Protein AF-U7Q9I5-F1 (afdb_monomer_lite)

Secondary structure (DSSP, 8-state):
------PPP-------------EE----------TTEE-TTT--TT-EETTEEEEEEEEEEEETTEEEEEEEEES-----EEEEE--SSTGGGTT-EEEEE-TTTGGGS-EETT-----EE--

Foldseek 3Di:
DDDDDDDDPPPPDDDDDQDFDWDWDDDDADDDPQLQEDELVPDDQQDARLNWHFHDWDWAAPDPPTITIGIDTHDDFDWDWDWDADPDDDPVRGGFTKTQTDPVRPSSHRDYRVPPDRIGTDD

pLDDT: mean 70.09, std 18.17, range [31.94, 91.44]

Structure (mmCIF, N/CA/C/O backbone):
data_AF-U7Q9I5-F1
#
_entry.id   AF-U7Q9I5-F1
#
loop_
_atom_site.group_PDB
_atom_site.id
_atom_site.type_symbol
_atom_site.label_atom_id
_atom_site.label_alt_id
_atom_site.label_comp_id
_atom_site.label_asym_id
_atom_site.label_entity_id
_atom_site.label_seq_id
_atom_site.pdbx_PDB_ins_code
_atom_site.Cartn_x
_atom_site.Cartn_y
_atom_site.Cartn_z
_atom_site.occupancy
_atom_site.B_iso_or_equiv
_atom_site.auth_seq_id
_atom_site.auth_comp_id
_atom_site.auth_asym_id
_atom_site.auth_atom_id
_atom_site.pdbx_PDB_model_num
ATOM 1 N N . MET A 1 1 ? -33.007 -41.678 -26.451 1.00 42.00 1 MET A N 1
ATOM 2 C CA . MET A 1 1 ? -31.546 -41.566 -26.234 1.00 42.00 1 MET A CA 1
ATOM 3 C C . MET A 1 1 ? -31.286 -40.266 -25.466 1.00 42.00 1 MET A C 1
ATOM 5 O O . MET A 1 1 ? -31.285 -39.204 -26.069 1.00 42.00 1 MET A O 1
ATOM 9 N N . PHE A 1 2 ? -31.208 -40.309 -24.130 1.00 38.66 2 PHE A N 1
ATOM 10 C CA . PHE A 1 2 ? -31.091 -39.112 -23.277 1.00 38.66 2 PHE A CA 1
ATOM 11 C C . PHE A 1 2 ? -29.613 -38.791 -22.999 1.00 38.66 2 PHE A C 1
ATOM 13 O O . PHE A 1 2 ? -28.923 -39.572 -22.347 1.00 38.66 2 PHE A O 1
ATOM 20 N N . ARG A 1 3 ? -29.113 -37.648 -23.489 1.00 42.53 3 ARG A N 1
ATOM 21 C CA . ARG A 1 3 ? -27.765 -37.140 -23.172 1.00 42.53 3 ARG A CA 1
ATOM 22 C C . ARG A 1 3 ? -27.795 -36.420 -21.818 1.00 42.53 3 ARG A C 1
ATOM 24 O O . ARG A 1 3 ? -28.336 -35.322 -21.721 1.00 42.53 3 ARG A O 1
ATOM 31 N N . LYS A 1 4 ? -27.196 -37.022 -20.784 1.00 43.62 4 LYS A N 1
ATOM 32 C CA . LYS A 1 4 ? -26.904 -36.349 -19.506 1.00 43.62 4 LYS A CA 1
ATOM 33 C C . LYS A 1 4 ? -25.867 -35.246 -19.750 1.00 43.62 4 LYS A C 1
ATOM 35 O O . LYS A 1 4 ? -24.770 -35.534 -20.221 1.00 43.62 4 LYS A O 1
ATOM 40 N N . ARG A 1 5 ? -26.212 -33.993 -19.444 1.00 51.06 5 ARG A N 1
ATOM 41 C CA . ARG A 1 5 ? -25.255 -32.880 -19.375 1.00 51.06 5 ARG A CA 1
ATOM 42 C C . ARG A 1 5 ? -24.654 -32.864 -17.972 1.00 51.06 5 ARG A C 1
ATOM 44 O O . ARG A 1 5 ? -25.375 -32.666 -17.001 1.00 51.06 5 ARG A O 1
ATOM 51 N N . VAL A 1 6 ? -23.354 -33.123 -17.883 1.00 50.31 6 VAL A N 1
ATOM 52 C CA . VAL A 1 6 ? -22.573 -33.012 -16.648 1.00 50.31 6 VAL A CA 1
ATOM 53 C C . VAL A 1 6 ? -22.206 -31.538 -16.482 1.00 50.31 6 VAL A C 1
ATOM 55 O O . VAL A 1 6 ? -21.499 -30.982 -17.318 1.00 50.31 6 VAL A O 1
ATOM 58 N N . PHE A 1 7 ? -22.744 -30.894 -15.448 1.00 45.84 7 PHE A N 1
ATOM 59 C CA . PHE A 1 7 ? -22.348 -29.547 -15.043 1.00 45.84 7 PHE A CA 1
ATOM 60 C C . PHE A 1 7 ? -21.104 -29.656 -14.159 1.00 45.84 7 PHE A C 1
ATOM 62 O O . PHE A 1 7 ? -21.165 -30.237 -13.078 1.00 45.84 7 PHE A O 1
ATOM 69 N N . TYR A 1 8 ? -19.985 -29.101 -14.619 1.00 42.53 8 TYR A N 1
ATOM 70 C CA . TYR A 1 8 ? -18.810 -28.877 -13.783 1.00 42.53 8 TYR A CA 1
ATOM 71 C C . TYR A 1 8 ? -18.948 -27.496 -13.132 1.00 42.53 8 TYR A C 1
ATOM 73 O O . TYR A 1 8 ? -19.052 -26.509 -13.865 1.00 42.53 8 TYR A O 1
ATOM 81 N N . PRO A 1 9 ? -18.970 -27.379 -11.793 1.00 49.97 9 PRO A N 1
ATOM 82 C CA . PRO A 1 9 ? -18.877 -26.076 -11.157 1.00 49.97 9 PRO A CA 1
ATOM 83 C C . PRO A 1 9 ? -17.462 -25.532 -11.379 1.00 49.97 9 PRO A C 1
ATOM 85 O O . PRO A 1 9 ? -16.478 -26.116 -10.926 1.00 49.97 9 PRO A O 1
ATOM 88 N N . VAL A 1 10 ? -17.359 -24.420 -12.104 1.00 51.78 10 VAL A N 1
ATOM 89 C CA . VAL A 1 10 ? -16.125 -23.634 -12.190 1.00 51.78 10 VAL A CA 1
ATOM 90 C C . VAL A 1 10 ? -15.957 -22.946 -10.841 1.00 51.78 10 VAL A C 1
ATOM 92 O O . VAL A 1 10 ? -16.625 -21.958 -10.549 1.00 51.78 10 VAL A O 1
ATOM 95 N N . VAL A 1 11 ? -15.106 -23.508 -9.988 1.00 48.22 11 VAL A N 1
ATOM 96 C CA . VAL A 1 11 ? -14.695 -22.861 -8.742 1.00 48.22 11 VAL A CA 1
ATOM 97 C C . VAL A 1 11 ? -13.679 -21.787 -9.120 1.00 48.22 11 VAL A C 1
ATOM 99 O O . VAL A 1 11 ? -12.529 -22.088 -9.431 1.00 48.22 11 VAL A O 1
ATOM 102 N N . ALA A 1 12 ? -14.124 -20.532 -9.157 1.00 52.69 12 ALA A N 1
ATOM 103 C CA . ALA A 1 12 ? -13.234 -19.388 -9.276 1.00 52.69 12 ALA A CA 1
ATOM 104 C C . ALA A 1 12 ? -12.459 -19.247 -7.957 1.00 52.69 12 ALA A C 1
ATOM 106 O O . ALA A 1 12 ? -13.033 -18.917 -6.922 1.00 52.69 12 ALA A O 1
ATOM 107 N N . VAL A 1 13 ? -11.164 -19.554 -7.985 1.00 45.03 13 VAL A N 1
ATOM 108 C CA . VAL A 1 13 ? -10.264 -19.333 -6.851 1.00 45.03 13 VAL A CA 1
ATOM 109 C C . VAL A 1 13 ? -9.776 -17.890 -6.938 1.00 45.03 13 VAL A C 1
ATOM 111 O O . VAL A 1 13 ? -8.911 -17.573 -7.753 1.00 45.03 13 VAL A O 1
ATOM 114 N N . SER A 1 14 ? -10.356 -17.004 -6.131 1.00 43.41 14 SER A N 1
ATOM 115 C CA . SER A 1 14 ? -9.857 -15.637 -5.967 1.00 43.41 14 SER A CA 1
ATOM 116 C C . SER A 1 14 ? -8.576 -15.674 -5.137 1.00 43.41 14 SER A C 1
ATOM 118 O O . SER A 1 14 ? -8.601 -15.994 -3.950 1.00 43.41 14 SER A O 1
ATOM 120 N N . LEU A 1 15 ? -7.442 -15.386 -5.775 1.00 39.09 15 LEU A N 1
ATOM 121 C CA . LEU A 1 15 ? -6.148 -15.282 -5.111 1.00 39.09 15 LEU A CA 1
ATOM 122 C C . LEU A 1 15 ? -6.063 -13.909 -4.424 1.00 39.09 15 LEU A C 1
ATOM 124 O O . LEU A 1 15 ? -5.844 -12.896 -5.086 1.00 39.09 15 LEU A O 1
ATOM 128 N N . ALA A 1 16 ? -6.267 -13.858 -3.108 1.00 46.47 16 ALA A N 1
ATOM 129 C CA . ALA A 1 16 ? -6.017 -12.650 -2.328 1.00 46.47 16 ALA A CA 1
ATOM 130 C C . ALA A 1 16 ? -4.500 -12.493 -2.141 1.00 46.47 16 ALA A C 1
ATOM 132 O O . ALA A 1 16 ? -3.869 -13.249 -1.402 1.00 46.47 16 ALA A O 1
ATOM 133 N N . VAL A 1 17 ? -3.895 -11.546 -2.858 1.00 40.16 17 VAL A N 1
ATOM 134 C CA . VAL A 1 17 ? -2.477 -11.210 -2.693 1.00 40.16 17 VAL A CA 1
ATOM 135 C C . VAL A 1 17 ? -2.350 -10.280 -1.491 1.00 40.16 17 VAL A C 1
ATOM 137 O O . VAL A 1 17 ? -2.657 -9.094 -1.580 1.00 40.16 17 VAL A O 1
ATOM 140 N N . VAL A 1 18 ? -1.889 -10.816 -0.362 1.00 41.69 18 VAL A N 1
ATOM 141 C CA . VAL A 1 18 ? -1.534 -10.013 0.814 1.00 41.69 18 VAL A CA 1
ATOM 142 C C . VAL A 1 18 ? -0.123 -9.466 0.594 1.00 41.69 18 VAL A C 1
ATOM 144 O O . VAL A 1 18 ? 0.864 -10.166 0.808 1.00 41.69 18 VAL A O 1
ATOM 147 N N . MET A 1 19 ? -0.012 -8.228 0.105 1.00 38.81 19 MET A N 1
ATOM 148 C CA . MET A 1 19 ? 1.277 -7.535 0.014 1.00 38.81 19 MET A CA 1
ATOM 149 C C . MET A 1 19 ? 1.605 -6.875 1.357 1.00 38.81 19 MET A C 1
ATOM 151 O O . MET A 1 19 ? 1.022 -5.853 1.705 1.00 38.81 19 MET A O 1
ATOM 155 N N . SER A 1 20 ? 2.560 -7.432 2.103 1.00 37.91 20 SER A N 1
ATOM 156 C CA . SER A 1 20 ? 3.159 -6.775 3.271 1.00 37.91 20 SER A CA 1
ATOM 157 C C . SER A 1 20 ? 4.399 -5.988 2.840 1.00 37.91 20 SER A C 1
ATOM 159 O O . SER A 1 20 ? 5.398 -6.582 2.436 1.00 37.91 20 SER A O 1
ATOM 161 N N . VAL A 1 21 ? 4.338 -4.657 2.914 1.00 41.38 21 VAL A N 1
ATOM 162 C CA . VAL A 1 21 ? 5.455 -3.755 2.591 1.00 41.38 21 VAL A CA 1
ATOM 163 C C . VAL A 1 21 ? 5.951 -3.104 3.883 1.00 41.38 21 VAL A C 1
ATOM 165 O O . VAL A 1 21 ? 5.200 -2.387 4.536 1.00 41.38 21 VAL A O 1
ATOM 168 N N . THR A 1 22 ? 7.216 -3.325 4.244 1.00 40.38 22 THR A N 1
ATOM 169 C CA . THR A 1 22 ? 7.883 -2.655 5.376 1.00 40.38 22 THR A CA 1
ATOM 170 C C . THR A 1 22 ? 8.708 -1.477 4.850 1.00 40.38 22 THR A C 1
ATOM 172 O O . THR A 1 22 ? 9.559 -1.671 3.982 1.00 40.38 22 THR A O 1
ATOM 175 N N . ILE A 1 23 ? 8.466 -0.256 5.344 1.00 48.97 23 ILE A N 1
ATOM 176 C CA . ILE A 1 23 ? 9.132 0.972 4.871 1.00 48.97 23 ILE A CA 1
ATOM 177 C C . ILE A 1 23 ? 9.895 1.623 6.031 1.00 48.97 23 ILE A C 1
ATOM 179 O O . ILE A 1 23 ? 9.323 1.903 7.077 1.00 48.97 23 ILE A O 1
ATOM 183 N N . VAL A 1 24 ? 11.187 1.895 5.830 1.00 40.97 24 VAL A N 1
ATOM 184 C CA . VAL A 1 24 ? 12.050 2.641 6.763 1.00 40.97 24 VAL A CA 1
ATOM 185 C C . VAL A 1 24 ? 12.247 4.056 6.212 1.00 40.97 24 VAL A C 1
ATOM 187 O O . VAL A 1 24 ? 12.700 4.184 5.074 1.00 40.97 24 VAL A O 1
ATOM 190 N N . TYR A 1 25 ? 11.939 5.112 6.981 1.00 48.38 25 TYR A N 1
ATOM 191 C CA . TYR A 1 25 ? 12.003 6.502 6.493 1.00 48.38 25 TYR A CA 1
ATOM 192 C C . TYR A 1 25 ? 13.001 7.408 7.243 1.00 48.38 25 TYR A C 1
ATOM 194 O O . TYR A 1 25 ? 13.358 7.178 8.400 1.00 48.38 25 TYR A O 1
ATOM 202 N N . ARG A 1 26 ? 13.459 8.472 6.558 1.00 35.25 26 ARG A N 1
ATOM 203 C CA . ARG A 1 26 ? 14.200 9.625 7.111 1.00 35.25 26 ARG A CA 1
ATOM 204 C C . ARG A 1 26 ? 13.498 10.901 6.640 1.00 35.25 26 ARG A C 1
ATOM 206 O O . ARG A 1 26 ? 13.396 11.131 5.441 1.00 35.25 26 ARG A O 1
ATOM 213 N N . ALA A 1 27 ? 12.992 11.696 7.578 1.00 31.94 27 ALA A N 1
ATOM 214 C CA . ALA A 1 27 ? 12.086 12.806 7.294 1.00 31.94 27 ALA A CA 1
ATOM 215 C C . ALA A 1 27 ? 12.724 13.915 6.434 1.00 31.94 27 ALA A C 1
ATOM 217 O O . ALA A 1 27 ? 13.731 14.508 6.818 1.00 31.94 27 ALA A O 1
ATOM 218 N N . ASN A 1 28 ? 12.088 14.235 5.305 1.00 38.12 28 ASN A N 1
ATOM 219 C CA . ASN A 1 28 ? 12.154 15.552 4.677 1.00 38.12 28 ASN A CA 1
ATOM 220 C C . ASN A 1 28 ? 10.798 15.804 3.994 1.00 38.12 28 ASN A C 1
ATOM 222 O O . ASN A 1 28 ? 10.368 15.021 3.154 1.00 38.12 28 ASN A O 1
ATOM 226 N N . SER A 1 29 ? 10.072 16.825 4.446 1.00 42.97 29 SER A N 1
ATOM 227 C CA . SER A 1 29 ? 8.646 17.026 4.155 1.00 42.97 29 SER A CA 1
ATOM 228 C C . SER A 1 29 ? 8.454 18.086 3.069 1.00 42.97 29 SER A C 1
ATOM 230 O O . SER A 1 29 ? 8.767 19.254 3.303 1.00 42.97 29 SER A O 1
ATOM 232 N N . GLN A 1 30 ? 7.848 17.722 1.935 1.00 40.47 30 GLN A N 1
ATOM 233 C CA . GLN A 1 30 ? 7.144 18.678 1.076 1.00 40.47 30 GLN A CA 1
ATOM 234 C C . GLN A 1 30 ? 5.655 18.320 0.986 1.00 40.47 30 GLN A C 1
ATOM 236 O O . GLN A 1 30 ? 5.275 17.203 0.645 1.00 40.47 30 GLN A O 1
ATOM 241 N N . ASN A 1 31 ? 4.820 19.300 1.343 1.00 40.91 31 ASN A N 1
ATOM 242 C CA . ASN A 1 31 ? 3.362 19.232 1.385 1.00 40.91 31 ASN A CA 1
ATOM 243 C C . ASN A 1 31 ? 2.765 18.916 0.004 1.00 40.91 31 ASN A C 1
ATOM 245 O O . ASN A 1 31 ? 2.710 19.787 -0.864 1.00 40.91 31 ASN A O 1
ATOM 249 N N . GLN A 1 32 ? 2.232 17.707 -0.164 1.00 42.38 32 GLN A N 1
ATOM 250 C CA . GLN A 1 32 ? 1.208 17.407 -1.162 1.00 42.38 32 GLN A CA 1
ATOM 251 C C . GLN A 1 32 ? -0.123 17.188 -0.439 1.00 42.38 32 GLN A C 1
ATOM 253 O O . GLN A 1 32 ? -0.266 16.264 0.354 1.00 42.38 32 GLN A O 1
ATOM 258 N N . THR A 1 33 ? -1.110 18.038 -0.712 1.00 44.12 33 THR A N 1
ATOM 259 C CA . THR A 1 33 ? -2.506 17.876 -0.284 1.00 44.12 33 THR A CA 1
ATOM 260 C C . THR A 1 33 ? -3.221 16.893 -1.213 1.00 44.12 33 THR A C 1
ATOM 262 O O . THR A 1 33 ? -4.092 17.273 -1.990 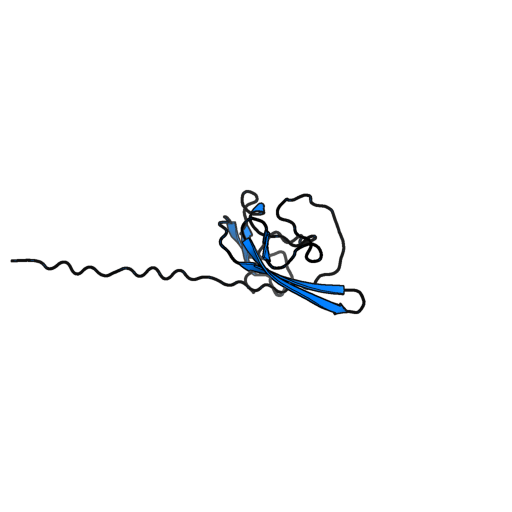1.00 44.12 33 THR A O 1
ATOM 265 N N . ASN A 1 34 ? -2.846 15.614 -1.158 1.00 58.09 34 ASN A N 1
ATOM 266 C CA . ASN A 1 34 ? -3.638 14.548 -1.770 1.00 58.09 34 ASN A CA 1
ATOM 267 C C . ASN A 1 34 ? -4.449 13.845 -0.675 1.00 58.09 34 ASN A C 1
ATOM 269 O O . ASN A 1 34 ? -3.899 13.468 0.356 1.00 58.09 34 ASN A O 1
ATOM 273 N N . SER A 1 35 ? -5.751 13.636 -0.897 1.00 75.31 35 SER A N 1
ATOM 274 C CA . SER A 1 35 ? -6.669 13.020 0.083 1.00 75.31 35 SER A CA 1
ATOM 275 C C . SER A 1 35 ? -6.345 11.562 0.429 1.00 75.31 35 SER A C 1
ATOM 277 O O . SER A 1 35 ? -7.012 10.973 1.271 1.00 75.31 35 SER A O 1
ATOM 279 N N . ASN A 1 36 ? -5.374 10.962 -0.260 1.00 83.81 36 ASN A N 1
ATOM 280 C CA . ASN A 1 36 ? -4.903 9.601 -0.044 1.00 83.81 36 ASN A CA 1
ATOM 281 C C . ASN A 1 36 ? -3.581 9.531 0.725 1.00 83.81 36 ASN A C 1
ATOM 283 O O . ASN A 1 36 ? -3.066 8.433 0.921 1.00 83.81 36 ASN A O 1
ATOM 287 N N . ILE A 1 37 ? -3.031 10.678 1.128 1.00 86.00 37 ILE A N 1
ATOM 288 C CA . ILE A 1 37 ? -1.831 10.748 1.952 1.00 86.00 37 ILE A CA 1
ATOM 289 C C . ILE A 1 37 ? -2.230 10.649 3.426 1.00 86.00 37 ILE A C 1
ATOM 291 O O . ILE A 1 37 ? -3.101 11.391 3.873 1.00 86.00 37 ILE A O 1
ATOM 295 N N . PHE A 1 38 ? -1.584 9.754 4.170 1.00 85.56 38 PHE A N 1
ATOM 296 C CA . PHE A 1 38 ? -1.746 9.612 5.615 1.00 85.56 38 PHE A CA 1
ATOM 297 C C . PHE A 1 38 ? -0.417 9.821 6.347 1.00 85.56 38 PHE A C 1
ATOM 299 O O . PHE A 1 38 ? 0.657 9.501 5.830 1.00 85.56 38 PHE A O 1
ATOM 306 N N . ASP A 1 39 ? -0.508 10.349 7.564 1.00 83.50 39 ASP A N 1
ATOM 307 C CA . ASP A 1 39 ? 0.591 10.430 8.523 1.00 83.50 39 ASP A CA 1
ATOM 308 C C . ASP A 1 39 ? 0.436 9.276 9.535 1.00 83.50 39 ASP A C 1
ATOM 310 O O . ASP A 1 39 ? -0.627 9.167 10.156 1.00 83.50 39 ASP A O 1
ATOM 314 N N . PRO A 1 40 ? 1.420 8.373 9.701 1.00 77.69 40 PRO A N 1
ATOM 315 C CA . PRO A 1 40 ? 1.267 7.213 10.582 1.00 77.69 40 PRO A CA 1
ATOM 316 C C . PRO A 1 40 ? 1.147 7.570 12.057 1.00 77.69 40 PRO A C 1
ATOM 318 O O . PRO A 1 40 ? 0.657 6.755 12.834 1.00 77.69 40 PRO A O 1
ATOM 321 N N . VAL A 1 41 ? 1.577 8.775 12.438 1.00 78.50 41 VAL A N 1
ATOM 322 C CA . VAL A 1 41 ? 1.413 9.298 13.799 1.00 78.50 41 VAL A CA 1
ATOM 323 C C . VAL A 1 41 ? -0.025 9.771 14.038 1.00 78.50 41 VAL A C 1
ATOM 325 O O . VAL A 1 41 ? -0.491 9.793 15.177 1.00 78.50 41 VAL A O 1
ATOM 328 N N . GLU A 1 42 ? -0.741 10.138 12.974 1.00 81.44 42 GLU A N 1
ATOM 329 C CA . GLU A 1 42 ? -2.118 10.635 13.045 1.00 81.44 42 GLU A CA 1
ATOM 330 C C . GLU A 1 42 ? -3.155 9.516 12.848 1.00 81.44 42 GLU A C 1
ATOM 332 O O . GLU A 1 42 ? -4.232 9.582 13.441 1.00 81.44 42 GLU A O 1
ATOM 337 N N . ILE A 1 43 ? -2.836 8.483 12.055 1.00 82.50 43 ILE A N 1
ATOM 338 C CA . ILE A 1 43 ? -3.764 7.390 11.731 1.00 82.50 43 ILE A CA 1
ATOM 339 C C . ILE A 1 43 ? -3.906 6.390 12.887 1.00 82.50 43 ILE A C 1
ATOM 341 O O . ILE A 1 43 ? -2.920 5.953 13.486 1.00 82.50 43 ILE A O 1
ATOM 345 N N . GLN A 1 44 ? -5.137 5.980 13.197 1.00 78.69 44 GLN A N 1
ATOM 346 C CA . GLN A 1 44 ? -5.404 5.070 14.317 1.00 78.69 44 GLN A CA 1
ATOM 347 C C . GLN A 1 44 ? -5.917 3.705 13.854 1.00 78.69 44 GLN A C 1
ATOM 349 O O . GLN A 1 44 ? -6.639 3.577 12.866 1.00 78.69 44 GLN A O 1
ATOM 354 N N . GLN A 1 45 ? -5.580 2.649 14.603 1.00 76.19 45 GLN A N 1
ATOM 355 C CA . GLN A 1 45 ? -6.187 1.332 14.385 1.00 76.19 45 GLN A CA 1
ATOM 356 C C . GLN A 1 45 ? -7.710 1.419 14.551 1.00 76.19 45 GLN A C 1
ATOM 358 O O . GLN A 1 45 ? -8.195 2.072 15.476 1.00 76.19 45 GLN A O 1
ATOM 363 N N . LYS A 1 46 ? -8.450 0.688 13.706 1.00 65.00 46 LYS A N 1
ATOM 364 C CA . LYS A 1 46 ? -9.926 0.688 13.601 1.00 65.00 46 LYS A CA 1
ATOM 365 C C . LYS A 1 46 ? -10.535 1.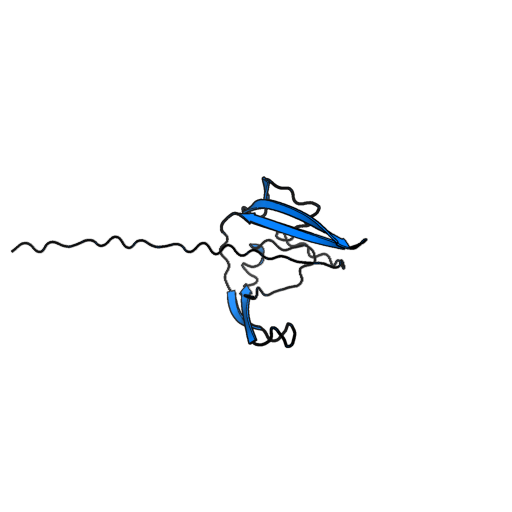937 12.958 1.00 65.00 46 LYS A C 1
ATOM 367 O O . LYS A 1 46 ? -11.759 2.039 12.882 1.00 65.00 46 LYS A O 1
ATOM 372 N N . GLU A 1 47 ? -9.715 2.864 12.478 1.00 81.12 47 GLU A N 1
ATOM 373 C CA . GLU A 1 47 ? -10.166 3.907 11.565 1.00 81.12 47 GLU A CA 1
ATOM 374 C C . GLU A 1 47 ? -10.402 3.326 10.163 1.00 81.12 47 GLU A C 1
ATOM 376 O O . GLU A 1 47 ? -9.822 2.303 9.787 1.00 81.12 47 GLU A O 1
ATOM 381 N N . ARG A 1 48 ? -11.254 3.994 9.379 1.00 86.00 48 ARG A N 1
ATOM 382 C CA . ARG A 1 48 ? -11.360 3.761 7.939 1.00 86.00 48 ARG A CA 1
ATOM 383 C C . ARG A 1 48 ? -10.657 4.858 7.167 1.00 86.00 48 ARG A C 1
ATOM 385 O O . ARG A 1 48 ? -11.051 6.017 7.249 1.00 86.00 48 ARG A O 1
ATOM 392 N N . PHE A 1 49 ? -9.705 4.471 6.329 1.00 87.19 49 PHE A N 1
ATOM 393 C CA . PHE A 1 49 ? -8.985 5.377 5.445 1.00 87.19 49 PHE A CA 1
ATOM 394 C C . PHE A 1 49 ? -9.197 4.958 3.992 1.00 87.19 49 PHE A C 1
ATOM 396 O O . PHE A 1 49 ? -8.923 3.821 3.621 1.00 87.19 49 PHE A O 1
ATOM 403 N N . LEU A 1 50 ? -9.744 5.859 3.166 1.00 88.56 50 LEU A N 1
ATOM 404 C CA . LEU A 1 50 ? -10.141 5.568 1.775 1.00 88.56 50 LEU A CA 1
ATOM 405 C C . LEU A 1 50 ? -11.090 4.361 1.629 1.00 88.56 50 LEU A C 1
ATOM 407 O O . LEU A 1 50 ? -11.107 3.692 0.600 1.00 88.56 50 LEU A O 1
ATOM 411 N N . GLY A 1 51 ? -11.894 4.080 2.658 1.00 83.38 51 GLY A N 1
ATOM 412 C CA . GLY A 1 51 ? -12.783 2.915 2.685 1.00 83.38 51 GLY A CA 1
ATOM 413 C C . GLY A 1 51 ? -12.091 1.589 3.021 1.00 83.38 51 GLY A C 1
ATOM 414 O O . GLY A 1 51 ? -12.769 0.566 3.024 1.00 83.38 51 GLY A O 1
ATOM 415 N N . LEU A 1 52 ? -10.792 1.612 3.333 1.00 88.81 52 LEU A N 1
ATOM 416 C CA . LEU A 1 52 ? -10.028 0.477 3.843 1.00 88.81 52 LEU A CA 1
ATOM 417 C C . LEU A 1 52 ? -9.965 0.531 5.370 1.00 88.81 52 LEU A C 1
ATOM 419 O O . LEU A 1 52 ? -9.845 1.610 5.954 1.00 88.81 52 LEU A O 1
ATOM 423 N N . ASP A 1 53 ? -10.027 -0.629 6.008 1.00 89.81 53 ASP A N 1
ATOM 424 C CA . ASP A 1 53 ? -9.947 -0.766 7.456 1.00 89.81 53 ASP A CA 1
ATOM 425 C C . ASP A 1 53 ? -8.476 -0.748 7.903 1.00 89.81 53 ASP A C 1
ATOM 427 O O . ASP A 1 53 ? -7.651 -1.520 7.415 1.00 89.81 53 ASP A O 1
ATOM 431 N N . VAL A 1 54 ? -8.115 0.141 8.833 1.00 90.50 54 VAL A N 1
ATOM 432 C CA . VAL A 1 54 ? -6.758 0.203 9.397 1.00 90.50 54 VAL A CA 1
ATOM 433 C C . VAL A 1 54 ? -6.623 -0.881 10.464 1.00 90.50 54 VAL A C 1
ATOM 435 O O . VAL A 1 54 ? -7.088 -0.725 11.597 1.00 90.50 54 VAL A O 1
ATOM 438 N N . VAL A 1 55 ? -5.992 -2.001 10.112 1.00 91.44 55 VAL A N 1
ATOM 439 C CA . VAL A 1 55 ? -5.918 -3.192 10.979 1.00 91.44 55 VAL A CA 1
ATOM 440 C C . VAL A 1 55 ? -4.648 -3.255 11.819 1.00 91.44 55 VAL A C 1
ATOM 442 O O . VAL A 1 55 ? -4.634 -3.909 12.861 1.00 91.44 55 VAL A O 1
ATOM 445 N N . LYS A 1 56 ? -3.585 -2.560 11.403 1.00 88.00 56 LYS A N 1
ATOM 446 C CA . LYS A 1 56 ? -2.331 -2.477 12.156 1.00 88.00 56 LYS A CA 1
ATOM 447 C C . LYS A 1 56 ? -1.675 -1.123 11.930 1.00 88.00 56 LYS A C 1
ATOM 449 O O . LYS A 1 56 ? -1.596 -0.651 10.803 1.00 88.00 56 LYS A O 1
ATOM 454 N N . VAL A 1 57 ? -1.172 -0.555 13.015 1.00 87.69 57 VAL A N 1
ATOM 455 C CA . VAL A 1 57 ? -0.249 0.584 13.031 1.00 87.69 57 VAL A CA 1
ATOM 456 C C . VAL A 1 57 ? 0.862 0.185 13.987 1.00 87.69 57 VAL A C 1
ATOM 458 O O . VAL A 1 57 ? 0.580 -0.136 15.143 1.00 87.69 57 VAL A O 1
ATOM 461 N N . ASP A 1 58 ? 2.086 0.113 13.487 1.00 85.00 58 ASP A N 1
ATOM 462 C CA . ASP A 1 58 ? 3.263 -0.321 14.227 1.00 85.00 58 ASP A CA 1
ATOM 463 C C . ASP A 1 58 ? 4.394 0.677 13.984 1.00 85.00 58 ASP A C 1
ATOM 465 O O . ASP A 1 58 ? 4.895 0.830 12.870 1.00 85.00 58 ASP A O 1
ATOM 469 N N . LEU A 1 59 ? 4.735 1.394 15.050 1.00 81.25 59 LEU A N 1
ATOM 470 C CA . LEU A 1 59 ? 5.752 2.433 15.079 1.00 81.25 59 LEU A CA 1
ATOM 471 C C . LEU A 1 59 ? 6.918 1.889 15.896 1.00 81.25 59 LEU A C 1
ATOM 473 O O . LEU A 1 59 ? 6.801 1.700 17.109 1.00 81.25 59 LEU A O 1
ATOM 477 N N . ARG A 1 60 ? 8.048 1.622 15.242 1.00 81.00 60 ARG A N 1
ATOM 478 C CA . ARG A 1 60 ? 9.253 1.112 15.908 1.00 81.00 60 ARG A CA 1
ATOM 479 C C . ARG A 1 60 ? 10.394 2.100 15.740 1.00 81.00 60 ARG A C 1
ATOM 481 O O . ARG A 1 60 ? 10.581 2.606 14.639 1.00 81.00 60 ARG A O 1
ATOM 488 N N . PRO A 1 61 ? 11.202 2.361 16.772 1.00 74.56 61 PRO A N 1
ATOM 489 C CA . PRO A 1 61 ? 12.396 3.171 16.593 1.00 74.56 61 PRO A CA 1
ATOM 490 C C . PRO A 1 61 ? 13.352 2.462 15.622 1.00 74.56 61 PRO A C 1
ATOM 492 O O . PRO A 1 61 ? 13.645 1.275 15.777 1.00 74.56 61 PRO A O 1
ATOM 495 N N . PHE A 1 62 ? 13.820 3.185 14.606 1.00 76.69 62 PHE A N 1
ATOM 496 C CA . PHE A 1 62 ? 14.930 2.766 13.751 1.00 76.69 62 PHE A CA 1
ATOM 497 C C . PHE A 1 62 ? 16.269 3.152 14.389 1.00 76.69 62 PHE A C 1
ATOM 499 O O . PHE A 1 62 ? 17.197 2.350 14.416 1.00 76.69 62 PHE A O 1
ATOM 506 N N . ASP A 1 63 ? 16.352 4.379 14.913 1.00 79.88 63 ASP A N 1
ATOM 507 C CA . ASP A 1 63 ? 17.446 4.879 15.749 1.00 79.88 63 ASP A CA 1
ATOM 508 C C . ASP A 1 63 ? 16.946 5.991 16.690 1.00 79.88 63 ASP A C 1
ATOM 510 O O . ASP A 1 63 ? 15.744 6.230 16.782 1.00 79.88 63 ASP A O 1
ATOM 514 N N . GLU A 1 64 ? 17.861 6.670 17.393 1.00 74.44 64 GLU A N 1
ATOM 515 C CA . GLU A 1 64 ? 17.548 7.722 18.374 1.00 74.44 64 GLU A CA 1
ATOM 516 C C . GLU A 1 64 ? 16.641 8.840 17.834 1.00 74.44 64 GLU A C 1
ATOM 518 O O . GLU A 1 64 ? 15.943 9.482 18.614 1.00 74.44 64 GLU A O 1
ATOM 523 N N . ASN A 1 65 ? 16.630 9.074 16.517 1.00 73.12 65 ASN A N 1
ATOM 524 C CA . ASN A 1 65 ? 15.894 10.173 15.891 1.00 73.12 65 ASN A CA 1
ATOM 525 C C . ASN A 1 65 ? 15.022 9.733 14.703 1.00 73.12 65 ASN A C 1
ATOM 527 O O . ASN A 1 65 ? 14.464 10.582 14.004 1.00 73.12 65 ASN A O 1
ATOM 531 N N . ARG A 1 66 ? 14.919 8.428 14.427 1.00 70.25 66 ARG A N 1
ATOM 532 C CA . ARG A 1 66 ? 14.163 7.884 13.292 1.00 70.25 66 ARG A CA 1
ATOM 533 C C . ARG A 1 66 ? 13.246 6.763 13.729 1.00 70.25 66 ARG A C 1
ATOM 535 O O . ARG A 1 66 ? 13.610 5.938 14.559 1.00 70.25 66 ARG A O 1
ATOM 542 N N . TRP A 1 67 ? 12.097 6.689 13.075 1.00 68.56 67 TRP A N 1
ATOM 543 C CA . TRP A 1 67 ? 11.082 5.670 13.299 1.00 68.56 67 TRP A CA 1
ATOM 544 C C . TRP A 1 67 ? 10.809 4.918 11.990 1.00 68.56 67 TRP A C 1
ATOM 546 O O . TRP A 1 67 ? 10.879 5.483 10.898 1.00 68.56 67 TRP A O 1
ATOM 556 N N . VAL A 1 68 ? 10.577 3.615 12.108 1.00 73.50 68 VAL A N 1
ATOM 557 C CA . VAL A 1 68 ? 10.018 2.740 11.078 1.00 73.50 68 VAL A CA 1
ATOM 558 C C . VAL A 1 68 ? 8.531 2.647 11.343 1.00 73.50 68 VAL A C 1
ATOM 560 O O . VAL A 1 68 ? 8.120 2.361 12.468 1.00 73.50 68 VAL A O 1
ATOM 563 N N . GLU A 1 69 ? 7.742 2.851 10.301 1.00 77.19 69 GLU A N 1
ATOM 564 C CA . GLU A 1 69 ? 6.293 2.894 10.40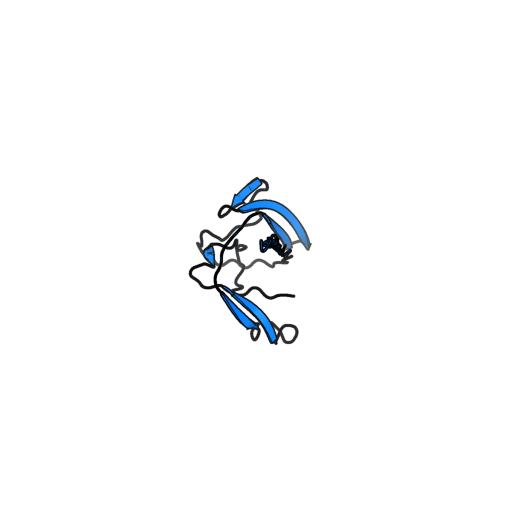9 1.00 77.19 69 GLU A CA 1
ATOM 565 C C . GLU A 1 69 ? 5.716 1.842 9.465 1.00 77.19 69 GLU A C 1
ATOM 567 O O . GLU A 1 69 ? 5.980 1.832 8.261 1.00 77.19 69 GLU A O 1
ATOM 572 N N . GLU A 1 70 ? 4.953 0.912 10.026 1.00 84.50 70 GLU A N 1
ATOM 573 C CA . GLU A 1 70 ? 4.234 -0.113 9.287 1.00 84.50 70 GLU A CA 1
ATOM 574 C C . GLU A 1 70 ? 2.741 0.072 9.547 1.00 84.50 70 GLU A C 1
ATOM 576 O O . GLU A 1 70 ? 2.260 -0.097 10.669 1.00 84.50 70 GLU A O 1
ATOM 581 N N . VAL A 1 71 ? 2.001 0.415 8.494 1.00 87.19 71 VAL A N 1
ATOM 582 C CA . VAL A 1 71 ? 0.541 0.504 8.534 1.00 87.19 71 VAL A CA 1
ATOM 583 C C . VAL A 1 71 ? -0.034 -0.546 7.598 1.00 87.19 71 VAL A C 1
ATOM 585 O O . VAL A 1 71 ? 0.334 -0.619 6.426 1.00 87.19 71 VAL A O 1
ATOM 588 N N . THR A 1 72 ? -0.919 -1.386 8.125 1.00 89.81 72 THR A N 1
ATOM 589 C CA . THR A 1 72 ? -1.624 -2.414 7.357 1.00 89.81 72 THR A CA 1
ATOM 590 C C . THR A 1 72 ? -3.079 -2.011 7.195 1.00 89.81 72 THR A C 1
ATOM 592 O O . THR A 1 72 ? -3.769 -1.725 8.177 1.00 89.81 72 THR A O 1
ATOM 595 N N . PHE A 1 73 ? -3.531 -2.038 5.946 1.00 90.50 73 PHE A N 1
ATOM 596 C CA . PHE A 1 73 ? -4.913 -1.801 5.555 1.00 90.50 73 PHE A CA 1
ATOM 597 C C . PHE A 1 73 ? -5.540 -3.120 5.098 1.00 90.50 73 PHE A C 1
ATOM 599 O O . PHE A 1 73 ? -4.879 -3.903 4.415 1.00 90.50 73 PHE A O 1
ATOM 606 N N . ASP A 1 74 ? -6.800 -3.342 5.453 1.00 90.25 74 ASP A N 1
ATOM 607 C CA . ASP A 1 74 ? -7.627 -4.444 4.964 1.00 90.25 74 ASP A CA 1
ATOM 608 C C . ASP A 1 74 ? -8.780 -3.906 4.106 1.00 90.25 74 ASP A C 1
ATOM 610 O O . ASP A 1 74 ? -9.358 -2.856 4.398 1.00 90.25 74 ASP A O 1
ATOM 614 N N . GLY A 1 75 ? -9.093 -4.609 3.022 1.00 89.25 75 GLY A N 1
ATOM 615 C CA . GLY A 1 75 ? -10.140 -4.230 2.077 1.00 89.25 75 GLY A CA 1
ATOM 616 C C . GLY A 1 75 ? -9.731 -4.351 0.612 1.00 89.25 75 GLY A C 1
ATOM 617 O O . GLY A 1 75 ? -8.662 -4.852 0.263 1.00 89.25 75 GLY A O 1
ATOM 618 N N . GLU A 1 76 ? -10.615 -3.881 -0.266 1.00 90.19 76 GLU A N 1
ATOM 619 C CA . GLU A 1 76 ? -10.458 -4.002 -1.713 1.00 90.19 76 GLU A CA 1
ATOM 620 C C . GLU A 1 76 ? -10.331 -2.635 -2.378 1.00 90.19 76 GLU A C 1
ATOM 622 O O . GLU A 1 76 ? -11.092 -1.704 -2.110 1.00 90.19 76 GLU A O 1
ATOM 627 N N . VAL A 1 77 ? -9.393 -2.530 -3.319 1.00 87.56 77 VAL A N 1
ATOM 628 C CA . VAL A 1 77 ? -9.235 -1.344 -4.154 1.00 87.56 77 VAL A CA 1
ATOM 629 C C . VAL A 1 77 ? -8.972 -1.757 -5.594 1.00 87.56 77 VAL A C 1
ATOM 631 O O . VAL A 1 77 ? -8.189 -2.660 -5.876 1.00 87.56 77 VAL A O 1
ATOM 634 N N . THR A 1 78 ? -9.631 -1.086 -6.536 1.00 86.44 78 THR A N 1
ATOM 635 C CA . THR A 1 78 ? -9.375 -1.283 -7.966 1.00 86.44 78 THR A CA 1
ATOM 636 C C . THR A 1 78 ? -8.547 -0.131 -8.510 1.00 86.44 78 THR A C 1
ATOM 638 O O . THR A 1 78 ? -9.007 1.019 -8.548 1.00 86.44 78 THR A O 1
ATOM 641 N N . VAL A 1 79 ? -7.351 -0.465 -8.987 1.00 87.38 79 VAL A N 1
ATOM 642 C CA . VAL A 1 79 ? -6.439 0.444 -9.683 1.00 87.38 79 VAL A CA 1
ATOM 643 C C . VAL A 1 79 ? -6.180 -0.031 -11.107 1.00 87.38 79 VAL A C 1
ATOM 645 O O . VAL A 1 79 ? -6.263 -1.224 -11.394 1.00 87.38 79 VAL A O 1
ATOM 648 N N . SER A 1 80 ? -5.861 0.900 -12.000 1.00 88.38 80 SER A N 1
ATOM 649 C CA . SER A 1 80 ? -5.344 0.594 -13.331 1.00 88.38 80 SER A CA 1
ATOM 650 C C . SER A 1 80 ? -3.876 0.987 -13.416 1.00 88.38 80 SER A C 1
ATOM 652 O O . SER A 1 80 ? -3.425 1.913 -12.743 1.00 88.38 80 SER A O 1
ATOM 654 N N . GLY A 1 81 ? -3.106 0.261 -14.216 1.00 89.56 81 GLY A N 1
ATOM 655 C CA . GLY A 1 81 ? -1.690 0.537 -14.373 1.00 89.56 81 GLY A CA 1
ATOM 656 C C . GLY A 1 81 ? -1.035 -0.347 -15.417 1.00 89.56 81 GLY A C 1
ATOM 657 O O . GLY A 1 81 ? -1.668 -1.209 -16.024 1.00 89.56 81 GLY A O 1
ATOM 658 N N . THR A 1 82 ? 0.254 -0.115 -15.632 1.00 89.75 82 THR A N 1
ATOM 659 C CA . THR A 1 82 ? 1.073 -0.866 -16.587 1.00 89.75 82 THR A CA 1
ATOM 660 C C . THR A 1 82 ? 2.309 -1.411 -15.891 1.00 89.75 82 THR A C 1
ATOM 662 O O . THR A 1 82 ? 2.999 -0.668 -15.193 1.00 89.75 82 THR A O 1
ATOM 665 N N . TYR A 1 83 ? 2.629 -2.682 -16.126 1.00 87.88 83 TYR A N 1
ATOM 666 C CA . TYR A 1 83 ? 3.913 -3.241 -15.717 1.00 87.88 83 TYR A CA 1
ATOM 667 C C . TYR A 1 83 ? 5.013 -2.813 -16.684 1.00 87.88 83 TYR A C 1
ATOM 669 O O . TYR A 1 83 ? 4.883 -2.984 -17.897 1.00 87.88 83 TYR A O 1
ATOM 677 N N . LYS A 1 84 ? 6.103 -2.260 -16.150 1.00 85.19 84 LYS A N 1
ATOM 678 C CA . LYS A 1 84 ? 7.313 -1.938 -16.915 1.00 85.19 84 LYS A CA 1
ATOM 679 C C . LYS A 1 84 ? 8.542 -2.323 -16.106 1.00 85.19 84 LYS A C 1
ATOM 681 O O . LYS A 1 84 ? 8.490 -2.372 -14.879 1.00 85.19 84 LYS A O 1
ATOM 686 N N . GLN A 1 85 ? 9.641 -2.594 -16.799 1.00 82.81 85 GLN A N 1
ATOM 687 C CA . GLN A 1 85 ? 10.928 -2.779 -16.143 1.00 82.81 85 GLN A CA 1
ATOM 688 C C . GLN A 1 85 ? 11.343 -1.483 -15.455 1.00 82.81 85 GLN A C 1
ATOM 690 O O . GLN A 1 85 ? 11.297 -0.408 -16.056 1.00 82.81 85 GLN A O 1
ATOM 695 N N . ASN A 1 86 ? 11.759 -1.600 -14.203 1.00 75.94 86 ASN A N 1
ATOM 696 C CA . ASN A 1 86 ? 12.335 -0.495 -13.474 1.00 75.94 86 ASN A CA 1
ATOM 697 C C . ASN A 1 86 ? 13.702 -0.135 -14.042 1.00 75.94 86 ASN A C 1
ATOM 699 O O . ASN A 1 86 ? 14.589 -0.981 -14.156 1.00 75.94 86 ASN A O 1
ATOM 703 N N . THR A 1 87 ? 13.886 1.139 -14.351 1.00 72.94 87 THR A N 1
ATOM 704 C CA . THR A 1 87 ? 15.174 1.694 -14.777 1.00 72.94 87 THR A CA 1
ATOM 705 C C . THR A 1 87 ? 15.673 2.777 -13.826 1.00 72.94 87 THR A C 1
ATOM 707 O O . THR A 1 87 ? 16.654 3.443 -14.139 1.00 72.94 87 THR A O 1
ATOM 710 N N . LEU A 1 88 ? 14.966 3.014 -12.715 1.00 67.06 88 LEU A N 1
ATOM 711 C CA . LEU A 1 88 ? 15.106 4.222 -11.900 1.00 67.06 88 LEU A CA 1
ATOM 712 C C . LEU A 1 88 ? 15.584 3.956 -10.467 1.00 67.06 88 LEU A C 1
ATOM 714 O O . LEU A 1 88 ? 15.955 4.908 -9.787 1.00 67.06 88 LEU A O 1
ATOM 718 N N . ILE A 1 89 ? 15.607 2.703 -9.998 1.00 65.56 89 ILE A N 1
ATOM 719 C CA . ILE A 1 89 ? 16.042 2.367 -8.632 1.00 65.56 89 ILE A CA 1
ATOM 720 C C . ILE A 1 89 ? 17.233 1.418 -8.701 1.00 65.56 89 ILE A C 1
ATOM 722 O O . ILE A 1 89 ? 17.013 0.245 -8.958 1.00 65.56 89 ILE A O 1
ATOM 726 N N . GLY A 1 90 ? 18.444 1.925 -8.429 1.00 66.31 90 GLY A N 1
ATOM 727 C CA . GLY A 1 90 ? 19.675 1.157 -8.164 1.00 66.31 90 GLY A CA 1
ATOM 728 C C . GLY A 1 90 ? 20.089 0.104 -9.209 1.00 66.31 90 GLY A C 1
ATOM 729 O O . GLY A 1 90 ? 19.291 -0.412 -9.978 1.00 66.31 90 GLY A O 1
ATOM 730 N N . GLU A 1 91 ? 21.359 -0.297 -9.228 1.00 65.44 91 GLU A N 1
ATOM 731 C CA . GLU A 1 91 ? 21.778 -1.413 -10.100 1.00 65.44 91 GLU A CA 1
ATOM 732 C C . GLU A 1 91 ? 21.111 -2.740 -9.693 1.00 65.44 91 GLU A C 1
ATOM 734 O O . GLU A 1 91 ? 20.802 -3.576 -10.536 1.00 65.44 91 GLU A O 1
ATOM 739 N N . SER A 1 92 ? 20.819 -2.918 -8.400 1.00 66.06 92 SER A N 1
ATOM 740 C CA . SER A 1 92 ? 20.263 -4.159 -7.850 1.00 66.06 92 SER A CA 1
ATOM 741 C C . SER A 1 92 ? 18.776 -4.393 -8.137 1.00 66.06 92 SER A C 1
ATOM 743 O O . SER A 1 92 ? 18.310 -5.514 -7.956 1.00 66.06 92 SER A O 1
ATOM 745 N N . GLN A 1 93 ? 18.025 -3.371 -8.560 1.00 62.78 93 GLN A N 1
ATOM 746 C CA . GLN A 1 93 ? 16.596 -3.491 -8.900 1.00 62.78 93 GLN A CA 1
ATOM 747 C C . GLN A 1 93 ? 16.307 -3.079 -10.348 1.00 62.78 93 GLN A C 1
ATOM 749 O O . GLN A 1 93 ? 15.144 -2.938 -10.747 1.00 62.78 93 GLN A O 1
ATOM 754 N N . GLN A 1 94 ? 17.360 -2.885 -11.145 1.00 70.81 94 GLN A N 1
ATOM 755 C CA . GLN A 1 94 ? 17.236 -2.611 -12.564 1.00 70.81 94 GLN A CA 1
ATOM 756 C C . GLN A 1 94 ? 16.685 -3.848 -13.281 1.00 70.81 94 GLN A C 1
ATOM 758 O O . GLN A 1 94 ? 17.180 -4.960 -13.122 1.00 70.81 94 GLN A O 1
ATOM 763 N N . GLY A 1 95 ? 15.634 -3.656 -14.076 1.00 73.62 95 GLY A N 1
ATOM 764 C CA . GLY A 1 95 ? 14.960 -4.739 -14.792 1.00 73.62 95 GLY A CA 1
ATOM 765 C C . GLY A 1 95 ? 13.816 -5.407 -14.025 1.00 73.62 95 GLY A C 1
ATOM 766 O O . GLY A 1 95 ? 13.022 -6.107 -14.658 1.00 73.62 95 GLY A O 1
ATOM 767 N N . SER A 1 96 ? 13.657 -5.157 -12.718 1.00 80.44 96 SER A N 1
ATOM 768 C CA . SER A 1 96 ? 12.525 -5.696 -11.952 1.00 80.44 96 SER A CA 1
ATOM 769 C C . SER A 1 96 ? 11.194 -5.153 -12.490 1.00 80.44 96 SER A C 1
ATOM 771 O O . SER A 1 96 ? 11.090 -3.951 -12.760 1.00 80.44 96 SER A O 1
ATOM 773 N N . PRO A 1 97 ? 10.161 -5.995 -12.677 1.00 83.00 97 PRO A N 1
ATOM 774 C CA . PRO A 1 97 ? 8.857 -5.528 -13.122 1.00 83.00 97 PRO A CA 1
ATOM 775 C C . PRO A 1 97 ? 8.181 -4.726 -12.005 1.00 83.00 97 PRO A C 1
ATOM 777 O O . PRO A 1 97 ? 7.903 -5.246 -10.924 1.00 83.00 97 PRO A O 1
ATOM 780 N N . CYS A 1 98 ? 7.870 -3.464 -12.286 1.00 85.88 98 CYS A N 1
ATOM 781 C CA . CYS A 1 98 ? 7.116 -2.606 -11.380 1.00 85.88 98 CYS A CA 1
ATOM 782 C C . CYS A 1 98 ? 5.800 -2.182 -12.017 1.00 85.88 98 CYS A C 1
ATOM 784 O O . CYS A 1 98 ? 5.721 -1.919 -13.221 1.00 85.88 98 CYS A O 1
ATOM 786 N N . LEU A 1 99 ? 4.760 -2.116 -11.194 1.00 87.19 99 LEU A N 1
ATOM 787 C CA . LEU A 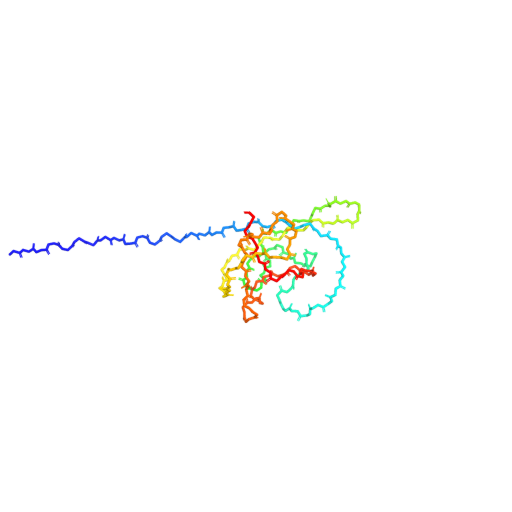1 99 ? 3.465 -1.577 -11.559 1.00 87.19 99 LEU A CA 1
ATOM 788 C C . LEU A 1 99 ? 3.510 -0.051 -11.466 1.00 87.19 99 LEU A C 1
ATOM 790 O O . LEU A 1 99 ? 3.715 0.517 -10.392 1.00 87.19 99 LEU A O 1
ATOM 794 N N . TYR A 1 100 ? 3.270 0.605 -12.594 1.00 86.69 100 TYR A N 1
ATOM 795 C CA . TYR A 1 100 ? 3.051 2.044 -12.680 1.00 86.69 100 TYR A CA 1
ATOM 796 C C . TYR A 1 100 ? 1.545 2.280 -12.696 1.00 86.69 100 TYR A C 1
ATOM 7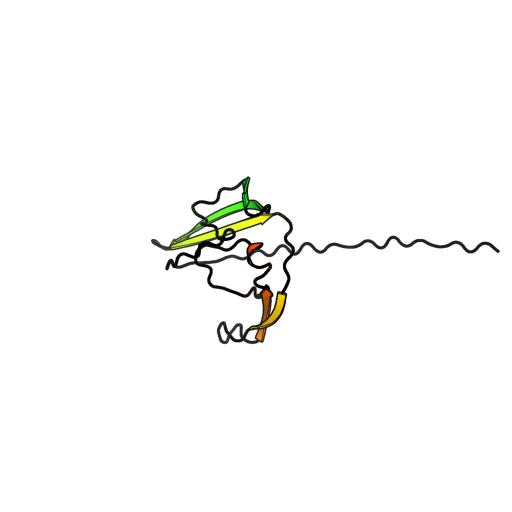98 O O . TYR A 1 100 ? 0.888 1.962 -13.690 1.00 86.69 100 TYR A O 1
ATOM 806 N N . VAL A 1 101 ? 0.997 2.781 -11.590 1.00 85.88 101 VAL A N 1
ATOM 807 C CA . VAL A 1 101 ? -0.445 3.037 -11.454 1.00 85.88 101 VAL A CA 1
ATOM 808 C C . VAL A 1 101 ? -0.811 4.320 -12.194 1.00 85.88 101 VAL A C 1
ATOM 810 O O . VAL A 1 101 ? -0.086 5.312 -12.152 1.00 85.88 101 VAL A O 1
ATOM 813 N N . ASP A 1 102 ? -1.944 4.307 -12.886 1.00 85.25 102 ASP A N 1
ATOM 814 C CA . ASP A 1 102 ? -2.448 5.474 -13.593 1.00 85.25 102 ASP A CA 1
ATOM 815 C C . ASP A 1 102 ? -2.842 6.579 -12.608 1.00 85.25 102 ASP A C 1
ATOM 817 O O . ASP A 1 102 ? -3.552 6.333 -11.629 1.00 85.25 102 ASP A O 1
ATOM 821 N N . LYS A 1 103 ? -2.526 7.835 -12.951 1.00 84.69 103 LYS A N 1
ATOM 822 C CA . LYS A 1 103 ? -2.895 9.022 -12.152 1.00 84.69 103 LYS A CA 1
ATOM 823 C C . LYS A 1 103 ? -4.385 9.118 -11.805 1.00 84.69 103 LYS A C 1
ATOM 825 O O . LYS A 1 103 ? -4.770 9.727 -10.818 1.00 84.69 103 LYS A O 1
ATOM 83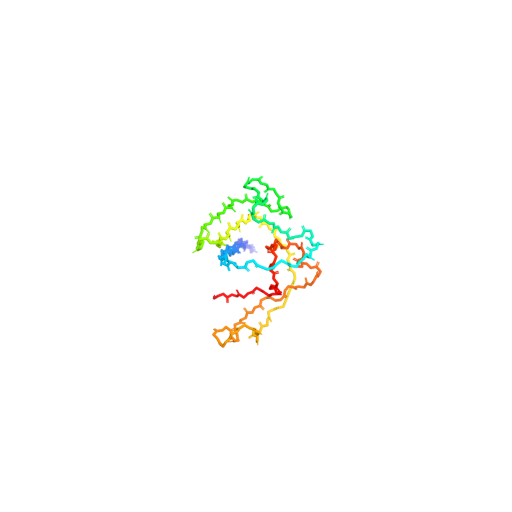0 N N . ARG A 1 104 ? -5.246 8.515 -12.629 1.00 85.75 104 ARG A N 1
ATOM 831 C CA . ARG A 1 104 ? -6.705 8.494 -12.428 1.00 85.75 104 ARG A CA 1
ATOM 832 C C . ARG A 1 104 ? -7.148 7.598 -11.269 1.00 85.75 104 ARG A C 1
ATOM 834 O O . ARG A 1 104 ? -8.262 7.763 -10.783 1.00 85.75 104 ARG A O 1
ATOM 841 N N . THR A 1 105 ? -6.324 6.628 -10.877 1.00 84.94 105 THR A N 1
ATOM 842 C CA . THR A 1 105 ? -6.640 5.667 -9.811 1.00 84.94 105 THR A CA 1
ATOM 843 C C . THR A 1 105 ? -5.593 5.614 -8.706 1.00 84.94 105 THR A C 1
ATOM 845 O O . THR A 1 105 ? -5.826 4.947 -7.704 1.00 84.94 105 THR A O 1
ATOM 848 N N . GLU A 1 106 ? -4.458 6.305 -8.853 1.00 84.75 106 GLU A N 1
ATOM 849 C CA . GLU A 1 106 ? -3.386 6.319 -7.848 1.00 84.75 106 GLU A CA 1
ATOM 850 C C . GLU A 1 106 ? -3.849 6.869 -6.493 1.00 84.75 106 GLU A C 1
ATOM 852 O O . GLU A 1 106 ? -3.404 6.398 -5.451 1.00 84.75 106 GLU A O 1
ATOM 857 N N . ASN A 1 107 ? -4.803 7.804 -6.503 1.00 86.38 107 ASN A N 1
ATOM 858 C CA . ASN A 1 107 ? -5.387 8.402 -5.304 1.00 86.38 107 ASN A CA 1
ATOM 859 C C . ASN A 1 107 ? -6.350 7.472 -4.545 1.00 86.38 107 ASN A C 1
ATOM 861 O O . ASN A 1 107 ? -6.913 7.870 -3.531 1.00 86.38 107 ASN A O 1
ATOM 865 N N . LYS A 1 108 ? -6.573 6.249 -5.028 1.00 86.38 108 LYS A N 1
ATOM 866 C CA . LYS A 1 108 ? -7.330 5.229 -4.293 1.00 86.38 108 LYS A CA 1
ATOM 867 C C . LYS A 1 108 ? -6.438 4.407 -3.367 1.00 86.38 108 LYS A C 1
ATOM 869 O O . LYS A 1 108 ? -6.947 3.739 -2.477 1.00 86.38 108 LYS A O 1
ATOM 874 N N . LEU A 1 109 ? -5.123 4.437 -3.585 1.00 87.69 109 LEU A N 1
ATOM 875 C CA . LEU A 1 109 ? -4.161 3.743 -2.741 1.00 87.69 109 LEU A CA 1
ATOM 876 C C . LEU A 1 109 ? -3.718 4.660 -1.603 1.00 87.69 109 LEU A C 1
ATOM 878 O O . LEU A 1 109 ? -3.328 5.799 -1.885 1.00 87.69 109 LEU A O 1
ATOM 882 N N . PRO A 1 110 ? -3.711 4.178 -0.349 1.00 88.62 110 PRO A N 1
ATOM 883 C CA . PRO A 1 110 ? -3.064 4.888 0.738 1.00 88.62 110 PRO A CA 1
ATOM 884 C C . PRO A 1 110 ? -1.600 5.166 0.407 1.00 88.62 110 PRO A C 1
ATOM 886 O O . PRO A 1 110 ? -0.867 4.281 -0.043 1.00 88.62 110 PRO A O 1
ATOM 889 N N . ARG A 1 111 ? -1.173 6.403 0.639 1.00 86.31 111 ARG A N 1
ATOM 890 C CA . ARG A 1 111 ? 0.211 6.840 0.508 1.00 86.31 111 ARG A CA 1
ATOM 891 C C . ARG A 1 111 ? 0.709 7.366 1.831 1.00 86.31 111 ARG A C 1
ATOM 893 O O . ARG A 1 111 ? 0.064 8.191 2.464 1.00 86.31 111 ARG A O 1
ATOM 900 N N . LEU A 1 112 ? 1.897 6.928 2.204 1.00 81.75 112 LEU A N 1
ATOM 901 C CA . LEU A 1 112 ? 2.586 7.504 3.339 1.00 81.75 112 LEU A CA 1
ATOM 902 C C . LEU A 1 112 ? 2.965 8.959 3.020 1.00 81.75 112 LEU A C 1
ATOM 904 O O . LEU A 1 112 ? 3.405 9.270 1.911 1.00 81.75 112 LEU A O 1
ATOM 908 N N . LYS A 1 113 ? 2.805 9.863 3.984 1.00 80.06 113 LYS A N 1
ATOM 909 C CA . LYS A 1 113 ? 3.285 11.244 3.878 1.00 80.06 113 LYS A CA 1
ATOM 910 C C . LYS A 1 113 ? 4.788 11.264 3.607 1.00 80.06 113 LYS A C 1
ATOM 912 O O . LYS A 1 113 ? 5.578 10.698 4.353 1.00 80.06 113 LYS A O 1
ATOM 917 N N . GLY A 1 114 ? 5.173 11.920 2.514 1.00 71.75 114 GLY A N 1
ATOM 918 C CA . GLY A 1 114 ? 6.552 11.933 2.026 1.00 71.75 114 GLY A CA 1
ATOM 919 C C . GLY A 1 114 ? 6.913 10.769 1.099 1.00 71.75 114 GLY A C 1
ATOM 920 O O . GLY A 1 114 ? 8.011 10.781 0.565 1.00 71.75 114 GLY A O 1
ATOM 921 N N . ASP A 1 115 ? 6.026 9.801 0.840 1.00 74.88 115 ASP A N 1
ATOM 922 C CA . ASP A 1 115 ? 6.272 8.762 -0.165 1.00 74.88 115 ASP A CA 1
ATOM 923 C C . ASP A 1 115 ? 6.219 9.337 -1.588 1.00 74.88 115 ASP A C 1
ATOM 925 O O . ASP A 1 115 ? 5.154 9.497 -2.196 1.00 74.88 115 ASP A O 1
ATOM 929 N N . GLU A 1 116 ? 7.401 9.626 -2.127 1.00 70.69 116 GLU A N 1
ATOM 930 C CA . GLU A 1 116 ? 7.597 10.145 -3.483 1.00 70.69 116 GLU A CA 1
ATOM 931 C C . GLU A 1 116 ? 7.596 9.043 -4.558 1.00 70.69 116 GLU A C 1
ATOM 933 O O . GLU A 1 116 ? 7.684 9.336 -5.755 1.00 70.69 116 GLU A O 1
ATOM 938 N N . ARG A 1 117 ? 7.485 7.759 -4.179 1.00 69.81 117 ARG A N 1
ATOM 939 C CA . ARG A 1 117 ? 7.485 6.659 -5.155 1.00 69.81 117 ARG A CA 1
ATOM 940 C C . ARG A 1 117 ? 6.252 6.766 -6.038 1.00 69.81 117 ARG A C 1
ATOM 942 O O . ARG A 1 117 ? 5.154 7.009 -5.564 1.00 69.81 117 ARG A O 1
ATOM 949 N N . PHE A 1 118 ? 6.392 6.531 -7.333 1.00 67.19 118 PHE A N 1
ATOM 950 C CA . PHE A 1 118 ? 5.280 6.495 -8.301 1.00 67.19 118 PHE A CA 1
ATOM 951 C C . PHE A 1 118 ? 5.087 5.101 -8.913 1.00 67.19 118 PHE A C 1
ATOM 953 O O . PHE A 1 118 ? 4.332 4.929 -9.868 1.00 67.19 118 PHE A O 1
ATOM 960 N N . MET A 1 119 ? 5.786 4.103 -8.369 1.00 73.00 119 MET A N 1
ATOM 961 C CA . MET A 1 119 ? 5.765 2.721 -8.830 1.00 73.00 119 MET A CA 1
ATOM 962 C C . MET A 1 119 ? 5.774 1.756 -7.644 1.00 73.00 119 MET A C 1
ATOM 964 O O . MET A 1 119 ? 6.367 2.048 -6.605 1.00 73.00 119 MET A O 1
ATOM 968 N N . TRP A 1 120 ? 5.161 0.590 -7.839 1.00 77.06 120 TRP A N 1
ATOM 969 C CA . TRP A 1 120 ? 5.162 -0.517 -6.885 1.00 77.06 120 TRP A CA 1
ATOM 970 C C . TRP A 1 120 ? 5.887 -1.704 -7.507 1.00 77.06 120 TRP A C 1
ATOM 972 O O . TRP A 1 120 ? 5.419 -2.284 -8.485 1.00 77.06 120 TRP A O 1
ATOM 982 N N . CYS A 1 121 ? 7.050 -2.037 -6.965 1.00 71.81 121 CYS A N 1
ATOM 983 C CA . CYS A 1 121 ? 7.889 -3.117 -7.467 1.00 71.81 121 CYS A CA 1
ATOM 984 C C . CYS A 1 121 ? 7.613 -4.408 -6.701 1.00 71.81 121 CYS A C 1
ATOM 986 O O . CYS A 1 121 ? 7.508 -4.379 -5.475 1.00 71.81 121 CYS A O 1
ATOM 988 N N . ALA A 1 122 ? 7.510 -5.528 -7.420 1.00 55.28 122 ALA A N 1
ATOM 989 C CA . ALA A 1 122 ? 7.636 -6.833 -6.785 1.00 55.28 122 ALA A CA 1
ATOM 990 C C . ALA A 1 122 ? 9.098 -6.987 -6.333 1.00 55.28 122 ALA A C 1
ATOM 992 O O . ALA A 1 122 ? 10.006 -6.766 -7.141 1.00 55.28 122 ALA A O 1
ATOM 993 N N . LEU A 1 123 ? 9.305 -7.272 -5.044 1.00 46.69 123 LEU A N 1
ATOM 994 C CA . LEU A 1 123 ? 10.604 -7.695 -4.511 1.00 46.69 123 LEU A CA 1
ATOM 995 C C . LEU A 1 123 ? 10.924 -9.118 -4.975 1.00 46.69 123 LEU A C 1
ATOM 997 O O . LEU A 1 123 ? 9.975 -9.934 -5.039 1.00 46.69 123 LEU A O 1
#

Radius of gyration: 19.7 Å; chains: 1; bounding box: 53×61×45 Å

Organism: NCBI:txid1348334

Sequence (123 aa):
MFRKRVFYPVVAVSLAVVMSVTIVYRANSQNQTNSNIFDPVEIQQKERFLGLDVVKVDLRPFDENRWVEEVTFDGEVTVSGTYKQNTLIGESQQGSPCLYVDKRTENKLPRLKGDERFMWCAL